Protein AF-A0A820E119-F1 (afdb_monomer)

InterPro domains:
  IPR002241 Glycoside hydrolase, family 27 [PF16499] (29-85)
  IPR002241 Glycoside hydrolase, family 27 [PTHR11452] (18-85)
  IPR013785 Aldolase-type TIM barrel [G3DSA:3.20.20.70] (19-88)
  IPR017853 Glycoside hydrolase superfamily [SSF51445] (17-84)

Organism: NCBI:txid433720

Sequence (88 aa):
MEIVEMIYRLVRSQFKNKSWNSWYGFRCSVNETVVRQTADALIATGLAAAGYQYVNLDGCWQGSRDAEGIIHSDPETFPTGIPAFDNK

Secondary structure (DSSP, 8-state):
--HHHHHHHHHHHHT--EEEEGGGTTGGG--HHHHHHHHHHHHHTTTTTTTEEEEE--SS-EEEE-TT--EEE-TTT-TT--TTT---

Structure (mmCIF, N/CA/C/O backbone):
data_AF-A0A820E119-F1
#
_entry.id   AF-A0A820E119-F1
#
loop_
_atom_site.group_PDB
_atom_site.id
_atom_site.type_symbol
_atom_site.label_atom_id
_atom_site.label_alt_id
_atom_site.label_comp_id
_atom_site.label_asym_id
_atom_site.label_entity_id
_atom_site.label_seq_id
_atom_site.pdbx_PDB_ins_code
_atom_site.Cartn_x
_atom_site.Cartn_y
_atom_site.Cartn_z
_atom_site.occupancy
_atom_site.B_iso_or_equiv
_atom_site.auth_seq_id
_atom_site.auth_comp_id
_atom_site.auth_asym_id
_atom_site.auth_atom_id
_atom_site.pdbx_PDB_model_num
ATOM 1 N N . MET A 1 1 ? -15.321 33.606 23.694 1.00 50.19 1 MET A N 1
ATOM 2 C CA . MET A 1 1 ? -14.644 32.543 22.921 1.00 50.19 1 MET A CA 1
ATOM 3 C C . MET A 1 1 ? -13.578 33.239 22.098 1.00 50.19 1 MET A C 1
ATOM 5 O O . MET A 1 1 ? -13.924 33.932 21.153 1.00 50.19 1 MET A O 1
ATOM 9 N N . GLU A 1 2 ? -12.332 33.216 22.564 1.00 62.72 2 GLU A N 1
ATOM 10 C CA . GLU A 1 2 ? -11.279 34.072 22.009 1.00 62.72 2 GLU A CA 1
ATOM 11 C C . GLU A 1 2 ? -10.580 33.429 20.812 1.00 62.72 2 GLU A C 1
ATOM 13 O O . GLU A 1 2 ? -10.484 32.206 20.707 1.00 62.72 2 GLU A O 1
ATOM 18 N N . ILE A 1 3 ? -10.069 34.277 19.919 1.00 63.78 3 ILE A N 1
ATOM 1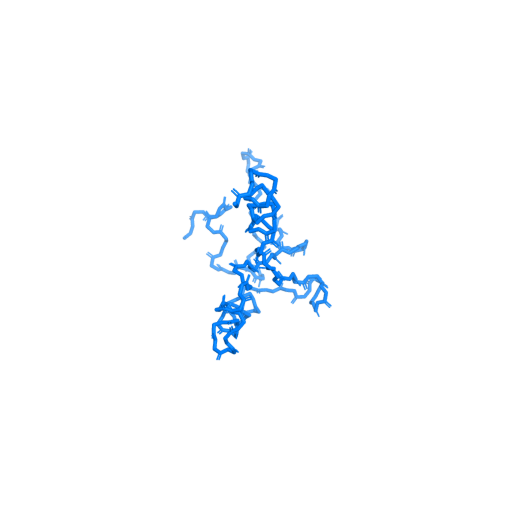9 C CA . ILE A 1 3 ? -9.352 33.911 18.688 1.00 63.78 3 ILE A CA 1
ATOM 20 C C . ILE A 1 3 ? -8.238 32.883 18.954 1.00 63.78 3 ILE A C 1
ATOM 22 O O . ILE A 1 3 ? -8.033 31.980 18.146 1.00 63.78 3 ILE A O 1
ATOM 26 N N . VAL A 1 4 ? -7.576 32.956 20.112 1.00 66.88 4 VAL A N 1
ATOM 27 C CA . VAL A 1 4 ? -6.520 32.017 20.523 1.00 66.88 4 VAL A CA 1
ATOM 28 C C . VAL A 1 4 ? -7.043 30.582 20.656 1.00 66.88 4 VAL A C 1
ATOM 30 O O . VAL A 1 4 ? -6.395 29.649 20.190 1.00 66.88 4 VAL A O 1
ATOM 33 N N . GLU A 1 5 ? -8.245 30.394 21.201 1.00 68.44 5 GLU A N 1
ATOM 34 C CA . GLU A 1 5 ? -8.869 29.075 21.363 1.00 68.44 5 GLU A CA 1
ATOM 35 C C . GLU A 1 5 ? -9.311 28.494 20.007 1.00 68.44 5 GLU A C 1
ATOM 37 O O . GLU A 1 5 ? -9.226 27.288 19.771 1.00 68.44 5 GLU A O 1
ATOM 42 N N . MET A 1 6 ? -9.726 29.359 19.074 1.00 54.00 6 MET A N 1
ATOM 43 C CA . MET A 1 6 ? -10.057 28.970 17.700 1.00 54.00 6 MET A CA 1
ATOM 44 C C . MET A 1 6 ? -8.807 28.537 16.922 1.00 54.00 6 MET A C 1
ATOM 46 O O . MET A 1 6 ? -8.837 27.512 16.243 1.00 54.00 6 MET A O 1
ATOM 50 N N . ILE A 1 7 ? -7.692 29.258 17.080 1.00 57.00 7 ILE A N 1
ATOM 51 C CA . ILE A 1 7 ? -6.391 28.900 16.495 1.00 57.00 7 ILE A CA 1
ATOM 52 C C . ILE A 1 7 ? -5.875 27.585 17.093 1.00 57.00 7 ILE A C 1
ATOM 54 O O . ILE A 1 7 ? -5.472 26.697 16.346 1.00 57.00 7 ILE A O 1
ATOM 58 N N . TYR A 1 8 ? -5.963 27.395 18.414 1.00 53.88 8 TYR A N 1
ATOM 59 C CA . TYR A 1 8 ? -5.578 26.133 19.059 1.00 53.88 8 TYR A CA 1
ATOM 60 C C . TYR A 1 8 ? -6.411 24.941 18.569 1.00 53.88 8 TYR A C 1
ATOM 62 O O . TYR A 1 8 ? -5.874 23.853 18.342 1.00 53.88 8 TYR A O 1
ATOM 70 N N . ARG A 1 9 ? -7.717 25.137 18.352 1.00 56.59 9 ARG A N 1
ATOM 71 C CA . ARG A 1 9 ? -8.600 24.115 17.770 1.00 56.59 9 ARG A CA 1
ATOM 72 C C . ARG A 1 9 ? -8.279 23.833 16.302 1.00 56.59 9 ARG A C 1
ATOM 74 O O . ARG A 1 9 ? -8.278 22.666 15.918 1.00 56.59 9 ARG A O 1
ATOM 81 N N . LEU A 1 10 ? -7.948 24.852 15.509 1.00 51.84 10 LEU A N 1
ATOM 82 C CA . LEU A 1 10 ? -7.536 24.707 14.108 1.00 51.84 10 LEU A CA 1
ATOM 83 C C . LEU A 1 10 ? -6.194 23.969 13.975 1.00 51.84 10 LEU A C 1
ATOM 85 O O . LEU A 1 10 ? -6.092 23.040 13.177 1.00 51.84 10 LEU A O 1
ATOM 89 N N . VAL A 1 11 ? -5.200 24.287 14.811 1.00 57.88 11 VAL A N 1
ATOM 90 C CA . VAL A 1 11 ? -3.888 23.612 14.806 1.00 57.88 11 VAL A CA 1
ATOM 91 C C . VAL A 1 11 ? -4.004 22.156 15.278 1.00 57.88 11 VAL A C 1
ATOM 93 O O . VAL A 1 11 ? -3.442 21.265 14.647 1.00 57.88 11 VAL A O 1
ATOM 96 N N . ARG A 1 12 ? -4.808 21.856 16.313 1.00 55.56 12 ARG A N 1
ATOM 97 C CA . ARG A 1 12 ? -5.109 20.457 16.696 1.00 55.56 12 ARG A CA 1
ATOM 98 C C . ARG A 1 12 ? -5.943 19.703 15.656 1.00 55.56 12 ARG A C 1
ATOM 100 O O . ARG A 1 12 ? -5.931 18.474 15.646 1.00 55.56 12 ARG A O 1
ATOM 107 N N . SER A 1 13 ? -6.676 20.413 14.802 1.00 53.41 13 SER A N 1
ATOM 108 C CA . SER A 1 13 ? -7.484 19.815 13.738 1.00 53.41 13 SER A CA 1
ATOM 109 C C . SER A 1 13 ? -6.668 19.458 12.493 1.00 53.41 13 SER A C 1
ATOM 111 O O . SER A 1 13 ? -7.089 18.571 11.758 1.00 53.41 13 SER A O 1
ATOM 113 N N . GLN A 1 14 ? -5.519 20.099 12.250 1.00 50.38 14 GLN A N 1
ATOM 114 C CA . GLN A 1 14 ? -4.716 19.860 11.040 1.00 50.3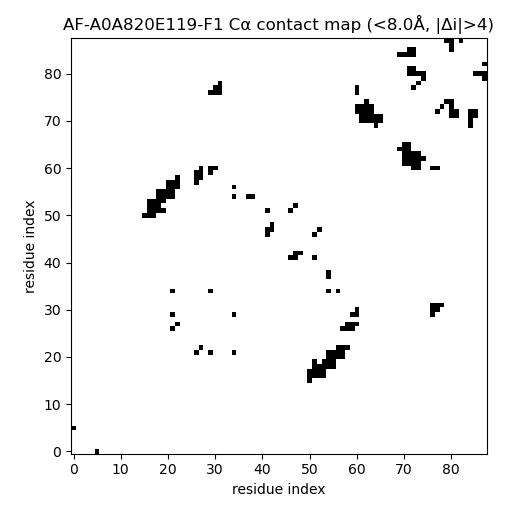8 14 GLN A CA 1
ATOM 115 C C . GLN A 1 14 ? -3.735 18.675 11.133 1.00 50.38 14 GLN A C 1
ATOM 117 O O . GLN A 1 14 ? -3.232 18.233 10.107 1.00 50.38 14 GLN A O 1
ATOM 122 N N . PHE A 1 15 ? -3.523 18.086 12.317 1.00 54.12 15 PHE A N 1
ATOM 123 C CA . PHE A 1 15 ? -2.654 16.907 12.509 1.00 54.12 15 PHE A CA 1
ATOM 124 C C . PHE A 1 15 ? -3.423 15.617 12.850 1.00 54.12 15 PHE A C 1
ATOM 126 O O . PHE A 1 15 ? -2.916 14.747 13.555 1.00 54.12 15 PHE A O 1
ATOM 133 N N . LYS A 1 16 ? -4.671 15.477 12.387 1.00 61.59 16 LYS A N 1
ATOM 134 C CA . LYS A 1 16 ? -5.489 14.270 12.633 1.00 61.59 16 LYS A CA 1
ATOM 135 C C . LYS A 1 16 ? -5.317 13.153 11.604 1.00 61.59 16 LYS A C 1
ATOM 137 O O . LYS A 1 16 ? -5.936 12.102 11.756 1.00 61.59 16 LYS A O 1
ATOM 142 N N . ASN A 1 17 ? -4.484 13.359 10.595 1.00 72.12 17 ASN A N 1
ATOM 143 C CA . ASN A 1 17 ? -4.294 12.394 9.526 1.00 72.12 17 ASN A CA 1
ATOM 144 C C . ASN A 1 17 ? -3.290 11.336 9.982 1.00 72.12 17 ASN A C 1
ATOM 146 O O . ASN A 1 17 ? -2.079 11.535 9.904 1.00 72.12 17 ASN A O 1
ATOM 150 N N . LYS A 1 18 ? -3.802 10.229 10.522 1.00 87.38 18 LYS A N 1
ATOM 151 C CA . LYS A 1 18 ? -2.986 9.076 10.901 1.00 87.38 18 LYS A CA 1
ATOM 152 C C . LYS A 1 18 ? -2.712 8.235 9.659 1.00 87.38 18 LYS A C 1
ATOM 154 O O . LYS A 1 18 ? -3.529 8.178 8.736 1.00 87.38 18 LYS A O 1
ATOM 159 N N . SER A 1 19 ? -1.579 7.552 9.660 1.00 90.06 19 SER A N 1
ATOM 160 C CA . SER A 1 19 ? -1.202 6.630 8.598 1.00 90.06 19 SER A CA 1
ATOM 161 C C . SER A 1 19 ? -0.754 5.295 9.170 1.00 90.06 19 SER A C 1
ATOM 163 O O . SER A 1 19 ? -0.287 5.194 10.307 1.00 90.06 19 SER A O 1
ATOM 165 N N . TRP A 1 20 ? -0.922 4.261 8.360 1.00 94.62 20 TRP A N 1
ATOM 166 C CA . TRP A 1 20 ? -0.156 3.031 8.473 1.00 94.62 20 TRP A CA 1
ATOM 167 C C . TRP A 1 20 ? 1.079 3.149 7.573 1.00 94.62 20 TRP A C 1
ATOM 169 O O . TRP A 1 20 ? 0.997 3.786 6.527 1.00 94.62 20 TRP A O 1
ATOM 179 N N . ASN A 1 21 ? 2.211 2.556 7.956 1.00 96.50 21 ASN A N 1
ATOM 180 C CA . ASN A 1 21 ? 3.425 2.518 7.134 1.00 96.50 21 ASN A CA 1
ATOM 181 C C . ASN A 1 21 ? 3.938 1.073 7.013 1.00 96.50 21 ASN A C 1
ATOM 183 O O . ASN A 1 21 ? 4.048 0.371 8.024 1.00 96.50 21 ASN A O 1
ATOM 187 N N . SER A 1 22 ? 4.259 0.644 5.787 1.00 95.25 22 SER A N 1
ATOM 188 C CA . SER A 1 2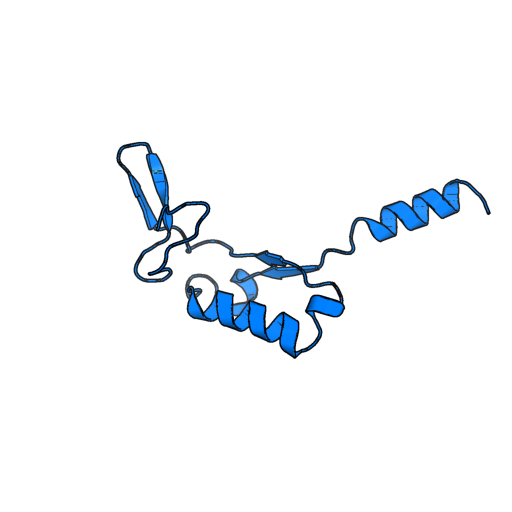2 ? 4.660 -0.736 5.484 1.00 95.25 22 SER A CA 1
ATOM 189 C C . SER A 1 22 ? 5.969 -1.171 6.137 1.00 95.25 22 SER A C 1
ATOM 191 O O . SER A 1 22 ? 6.118 -2.347 6.480 1.00 95.25 22 SER A O 1
ATOM 193 N N . TRP A 1 23 ? 6.904 -0.249 6.365 1.00 96.44 23 TRP A N 1
ATOM 194 C CA . TRP A 1 23 ? 8.238 -0.545 6.878 1.00 96.44 23 TRP A CA 1
ATOM 195 C C . TRP A 1 23 ? 8.211 -1.242 8.237 1.00 96.44 23 TRP A C 1
ATOM 197 O O . TRP A 1 23 ? 8.962 -2.190 8.466 1.00 96.44 23 TRP A O 1
ATOM 207 N N . TYR A 1 24 ? 7.320 -0.806 9.131 1.00 95.75 24 TYR A N 1
ATOM 208 C CA . TYR A 1 24 ? 7.285 -1.296 10.511 1.00 95.75 24 TYR A CA 1
ATOM 209 C C . TYR A 1 24 ? 6.794 -2.741 10.644 1.00 95.75 24 TYR A C 1
ATOM 211 O O . TYR A 1 24 ? 7.120 -3.391 11.635 1.00 95.75 24 TYR A O 1
ATOM 219 N N . GLY A 1 25 ? 6.039 -3.247 9.664 1.00 94.06 25 GLY A N 1
ATOM 220 C CA . GLY A 1 25 ? 5.561 -4.633 9.647 1.00 94.06 25 GLY A CA 1
ATOM 221 C C . GLY A 1 25 ? 6.286 -5.523 8.640 1.00 94.06 25 GLY A C 1
ATOM 222 O O . GLY A 1 25 ? 6.551 -6.686 8.931 1.00 94.06 25 GLY A O 1
ATOM 223 N N . PHE A 1 26 ? 6.616 -4.980 7.467 1.00 94.75 26 PHE A N 1
ATOM 224 C CA . PHE A 1 26 ? 6.959 -5.780 6.290 1.00 94.75 26 PHE A CA 1
ATOM 225 C C . PHE A 1 26 ? 8.350 -5.492 5.724 1.00 94.75 26 PHE A C 1
ATOM 227 O O . PHE A 1 26 ? 8.921 -6.372 5.082 1.00 94.75 26 PHE A O 1
ATOM 234 N N . ARG A 1 27 ? 8.933 -4.309 5.973 1.00 94.94 27 ARG A N 1
ATOM 235 C CA . ARG A 1 27 ? 10.201 -3.883 5.343 1.00 94.94 27 ARG A CA 1
ATOM 236 C C . ARG A 1 27 ? 10.130 -4.112 3.819 1.00 94.94 27 ARG A C 1
ATOM 238 O O . ARG A 1 27 ? 9.126 -3.758 3.212 1.00 94.94 27 ARG A O 1
ATOM 245 N N . CYS A 1 28 ? 11.136 -4.753 3.218 1.00 96.31 28 CYS A N 1
ATOM 246 C CA . CYS A 1 28 ? 11.142 -5.079 1.789 1.00 96.31 28 CYS A CA 1
ATOM 247 C C . CYS A 1 28 ? 10.262 -6.277 1.382 1.00 96.31 28 CYS A C 1
ATOM 249 O O . CYS A 1 28 ? 10.252 -6.635 0.213 1.00 96.31 28 CYS A O 1
ATOM 251 N N . SER A 1 29 ? 9.531 -6.908 2.303 1.00 96.44 29 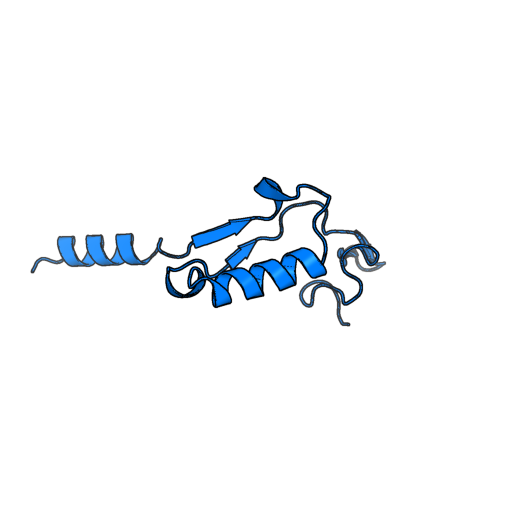SER A N 1
ATOM 252 C CA . SER A 1 29 ? 8.602 -8.001 1.977 1.00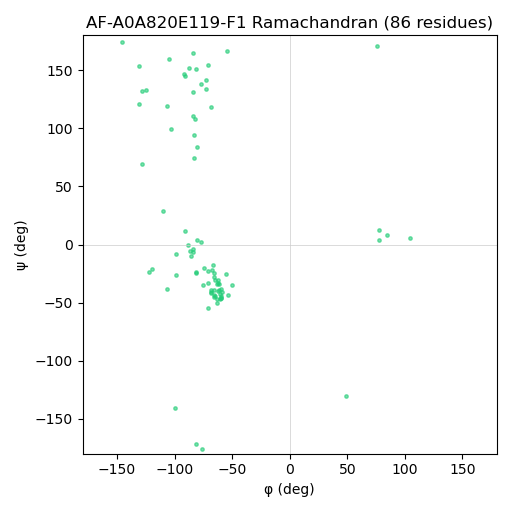 96.44 29 SER A CA 1
ATOM 253 C C . SER A 1 29 ? 7.179 -7.505 1.681 1.00 96.44 29 SER A C 1
ATOM 255 O O . SER A 1 29 ? 6.239 -8.300 1.665 1.00 96.44 29 SER A O 1
ATOM 257 N N . VAL A 1 30 ? 6.990 -6.191 1.512 1.00 95.81 30 VAL A N 1
ATOM 258 C CA . VAL A 1 30 ? 5.700 -5.598 1.140 1.00 95.81 30 VAL A CA 1
ATOM 259 C C . VAL A 1 30 ? 5.383 -5.883 -0.330 1.00 95.81 30 VAL A C 1
ATOM 261 O O . VAL A 1 30 ? 6.264 -5.856 -1.181 1.00 95.81 30 VAL A O 1
ATOM 264 N N . ASN A 1 31 ? 4.114 -6.151 -0.631 1.00 96.06 31 ASN A N 1
ATOM 265 C CA . ASN A 1 31 ? 3.618 -6.358 -1.989 1.00 96.06 31 ASN A CA 1
ATOM 266 C C . ASN A 1 31 ? 2.185 -5.822 -2.129 1.00 96.06 31 ASN A C 1
ATOM 268 O O . ASN A 1 31 ? 1.560 -5.413 -1.143 1.00 96.06 31 ASN A O 1
ATOM 272 N N . GLU A 1 32 ? 1.655 -5.843 -3.349 1.00 95.0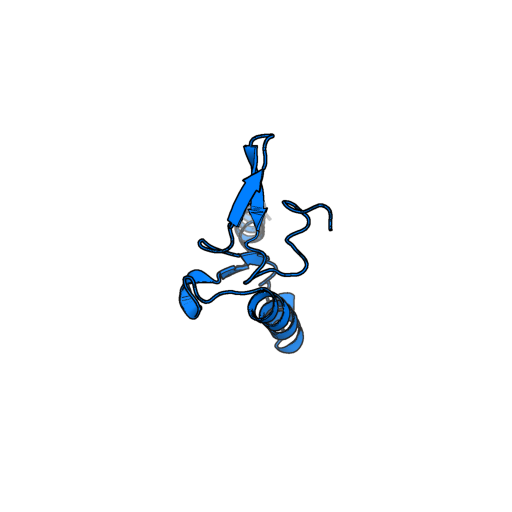6 32 GLU A N 1
ATOM 273 C CA . GLU A 1 32 ? 0.323 -5.335 -3.682 1.00 95.06 32 GLU A CA 1
ATOM 274 C C . GLU A 1 32 ? -0.786 -5.942 -2.810 1.00 95.06 32 GLU A C 1
ATOM 276 O O . GLU A 1 32 ? -1.643 -5.220 -2.295 1.00 95.06 32 GLU A O 1
ATOM 281 N N . THR A 1 33 ? -0.742 -7.258 -2.582 1.00 96.12 33 THR A N 1
ATOM 282 C CA . THR A 1 33 ? -1.726 -7.968 -1.755 1.00 96.12 33 THR A CA 1
ATOM 283 C C . THR A 1 33 ? -1.729 -7.441 -0.325 1.00 96.12 33 THR A C 1
ATOM 285 O O . THR A 1 33 ? -2.795 -7.138 0.210 1.00 96.12 33 THR A O 1
ATOM 288 N N . VAL A 1 34 ? -0.551 -7.275 0.284 1.00 95.81 34 VAL A N 1
ATOM 289 C CA . VAL A 1 34 ? -0.419 -6.725 1.641 1.00 95.81 34 VAL A CA 1
ATOM 290 C C . VAL A 1 34 ? -0.994 -5.312 1.715 1.00 95.81 34 VAL A C 1
ATOM 292 O O . VAL A 1 34 ? -1.732 -5.001 2.651 1.00 95.81 34 VAL A O 1
ATOM 295 N N . VAL A 1 35 ? -0.691 -4.458 0.732 1.00 95.50 35 VAL A N 1
ATOM 296 C CA . VAL A 1 35 ? -1.177 -3.069 0.691 1.00 95.50 35 VAL A CA 1
ATOM 297 C C . VAL A 1 35 ? -2.705 -3.025 0.593 1.00 95.50 35 VAL A C 1
ATOM 299 O O . VAL A 1 35 ? -3.343 -2.319 1.378 1.00 95.50 35 VAL A O 1
ATOM 302 N N . ARG A 1 36 ? -3.305 -3.820 -0.304 1.00 95.38 36 ARG A N 1
ATOM 303 C CA . ARG A 1 36 ? -4.768 -3.905 -0.469 1.00 95.38 36 ARG A CA 1
ATOM 304 C C . ARG A 1 36 ? -5.452 -4.440 0.786 1.00 95.38 36 ARG A C 1
ATOM 306 O O . ARG A 1 36 ? -6.344 -3.788 1.318 1.00 95.38 36 ARG A O 1
ATOM 313 N N . GLN A 1 37 ? -4.974 -5.565 1.318 1.00 96.44 37 GLN A N 1
ATOM 314 C CA . GLN A 1 37 ? -5.527 -6.161 2.537 1.00 96.44 37 GLN A CA 1
ATOM 315 C C . GLN A 1 37 ? -5.394 -5.235 3.749 1.00 96.44 37 GLN A C 1
ATOM 317 O O . GLN A 1 37 ? -6.277 -5.206 4.602 1.00 96.44 37 GLN A O 1
ATOM 322 N N . THR A 1 38 ? -4.318 -4.450 3.828 1.00 96.19 38 THR A N 1
ATOM 323 C CA . THR A 1 38 ? -4.160 -3.439 4.878 1.00 96.19 38 THR A CA 1
ATOM 324 C C . THR A 1 38 ? -5.204 -2.336 4.744 1.00 96.19 38 THR A C 1
ATOM 326 O O . THR A 1 38 ? -5.817 -1.966 5.744 1.00 96.19 38 THR A O 1
ATOM 329 N N . ALA A 1 39 ? -5.443 -1.828 3.531 1.00 94.81 39 ALA A N 1
ATOM 330 C CA . ALA A 1 39 ? -6.485 -0.833 3.291 1.00 94.81 39 ALA A CA 1
ATOM 331 C C . ALA A 1 39 ? -7.874 -1.368 3.686 1.00 94.81 39 ALA A C 1
ATOM 333 O O . ALA A 1 39 ? -8.600 -0.707 4.433 1.00 94.81 39 ALA A O 1
ATOM 334 N N . ASP A 1 40 ? -8.197 -2.598 3.278 1.00 96.38 40 ASP A N 1
ATOM 335 C CA . ASP A 1 40 ? -9.449 -3.268 3.638 1.00 96.38 40 ASP A CA 1
ATOM 336 C C . ASP A 1 40 ? -9.575 -3.452 5.157 1.00 96.38 40 ASP A C 1
ATOM 338 O O . ASP A 1 40 ? -10.623 -3.172 5.742 1.00 96.38 40 ASP A O 1
ATOM 342 N N . ALA A 1 41 ? -8.494 -3.856 5.831 1.00 96.56 41 ALA A N 1
ATOM 343 C CA . ALA A 1 41 ? -8.471 -4.031 7.279 1.00 96.56 41 ALA A CA 1
ATOM 344 C C . ALA A 1 41 ? -8.657 -2.706 8.031 1.00 96.56 41 ALA A C 1
ATOM 346 O O . ALA A 1 41 ? -9.373 -2.674 9.035 1.00 96.56 41 ALA A O 1
ATOM 347 N N . LEU A 1 42 ? -8.071 -1.599 7.557 1.00 93.75 42 LEU A N 1
ATOM 348 C CA . LEU A 1 42 ? -8.285 -0.278 8.157 1.00 93.75 42 LEU A CA 1
ATOM 349 C C . LEU A 1 42 ? -9.768 0.118 8.121 1.00 93.75 42 LEU A C 1
ATOM 351 O O . LEU A 1 42 ? -10.271 0.687 9.092 1.00 93.75 42 LEU A O 1
ATOM 355 N N . ILE A 1 43 ? -10.480 -0.217 7.043 1.00 95.88 43 ILE A N 1
ATOM 356 C CA . ILE A 1 43 ? -11.926 0.011 6.923 1.00 95.88 43 ILE A CA 1
ATOM 357 C C . ILE A 1 43 ? -12.692 -0.939 7.849 1.00 95.88 43 ILE A C 1
ATOM 359 O O . ILE A 1 43 ? -13.462 -0.482 8.695 1.00 95.88 43 ILE A O 1
ATOM 363 N N . ALA A 1 44 ? -12.450 -2.247 7.734 1.00 97.12 44 ALA A N 1
ATOM 364 C CA . ALA A 1 44 ? -13.200 -3.284 8.444 1.00 97.12 44 ALA A CA 1
ATOM 365 C C . ALA A 1 44 ? -13.080 -3.185 9.974 1.00 97.12 44 ALA A C 1
ATOM 367 O O . ALA A 1 44 ? -14.026 -3.488 10.695 1.00 97.12 44 ALA A O 1
ATOM 368 N N . THR A 1 45 ? -11.930 -2.732 10.477 1.00 95.88 45 THR A N 1
ATOM 369 C CA . THR A 1 45 ? -11.680 -2.554 11.919 1.00 95.88 45 THR A CA 1
ATOM 370 C C . THR A 1 45 ? -12.142 -1.197 12.461 1.00 95.88 45 THR A C 1
ATOM 372 O O . THR A 1 45 ? -12.055 -0.955 13.664 1.00 95.88 45 THR A O 1
ATOM 375 N N . GLY A 1 46 ? -12.611 -0.287 11.601 1.00 93.69 46 GLY A N 1
ATOM 376 C CA . GLY A 1 46 ? -13.001 1.073 11.983 1.00 93.69 46 GLY A CA 1
ATOM 377 C C . GLY A 1 46 ? -11.827 2.038 12.200 1.00 93.69 46 GLY A C 1
ATOM 378 O O . GLY A 1 46 ? -12.049 3.199 12.550 1.00 93.69 46 GLY A O 1
ATOM 379 N N . LEU A 1 47 ? -10.582 1.617 11.955 1.00 92.06 47 LEU A N 1
ATOM 380 C CA . LEU A 1 47 ? -9.403 2.485 12.063 1.00 92.06 47 LEU A CA 1
ATOM 381 C C . LEU A 1 47 ? -9.437 3.640 11.054 1.00 92.06 47 LEU A C 1
ATOM 383 O O . LEU A 1 47 ? -9.033 4.755 11.392 1.00 92.06 47 LEU A O 1
ATOM 387 N N . ALA A 1 48 ? -9.989 3.413 9.861 1.00 91.38 48 ALA A N 1
ATOM 388 C CA . ALA A 1 48 ? -10.221 4.462 8.872 1.00 91.38 48 ALA A CA 1
ATOM 389 C C . ALA A 1 48 ? -11.154 5.555 9.422 1.00 91.38 48 ALA A C 1
ATOM 391 O O . ALA A 1 48 ? -10.828 6.742 9.360 1.00 91.38 48 ALA A O 1
ATOM 392 N N . ALA A 1 49 ? -12.263 5.164 10.064 1.00 91.56 49 ALA A N 1
ATOM 393 C CA . ALA A 1 49 ? -13.178 6.092 10.734 1.00 91.56 49 ALA A CA 1
ATOM 394 C C . ALA A 1 49 ? -12.529 6.789 11.948 1.00 91.56 49 ALA A C 1
ATOM 396 O O . ALA A 1 49 ? -12.867 7.927 12.270 1.00 91.56 49 ALA A O 1
ATOM 397 N N . ALA A 1 50 ? -11.548 6.143 12.587 1.00 91.75 50 ALA A N 1
ATOM 398 C CA . ALA A 1 50 ? -10.742 6.713 13.666 1.00 91.75 50 ALA A CA 1
ATOM 399 C C . ALA A 1 50 ? -9.585 7.624 13.186 1.00 91.75 50 ALA A C 1
ATOM 401 O O . ALA A 1 50 ? -8.806 8.113 14.016 1.00 91.75 50 ALA A O 1
ATOM 402 N N . GLY A 1 51 ? -9.467 7.867 11.873 1.00 90.81 51 GLY A N 1
ATOM 403 C CA . GLY A 1 51 ? -8.538 8.829 11.272 1.00 90.81 51 GLY A CA 1
ATOM 404 C C . GLY A 1 51 ? -7.300 8.235 10.592 1.00 90.81 51 GLY A C 1
ATOM 405 O O . GLY A 1 51 ? -6.440 9.005 10.168 1.00 90.81 51 GLY A O 1
ATOM 406 N N . TYR A 1 52 ? -7.182 6.907 10.472 1.00 90.94 52 TYR A N 1
ATOM 407 C CA . TYR A 1 52 ? -6.130 6.262 9.670 1.00 90.94 52 TYR A CA 1
ATOM 408 C C . TYR A 1 52 ? -6.509 6.274 8.188 1.00 90.94 52 TYR A C 1
ATOM 410 O O . TYR A 1 52 ? -7.084 5.320 7.675 1.00 90.94 52 TYR A O 1
ATOM 418 N N . GLN A 1 53 ? -6.223 7.386 7.515 1.00 91.06 53 GLN A N 1
ATOM 419 C CA . GLN A 1 53 ? -6.682 7.641 6.145 1.00 91.06 53 GLN A CA 1
ATOM 420 C C . GLN A 1 53 ? -5.635 7.338 5.070 1.00 91.06 53 GLN A C 1
ATOM 422 O O . GLN A 1 53 ? -5.955 7.365 3.886 1.00 91.06 53 GLN A O 1
ATOM 427 N N . TYR A 1 54 ? -4.396 7.049 5.469 1.00 91.81 54 TYR A N 1
ATOM 428 C CA . TYR A 1 54 ? -3.281 6.855 4.547 1.00 91.81 54 TYR A CA 1
ATOM 429 C C . TYR A 1 54 ? -2.610 5.499 4.764 1.00 91.81 54 TYR A C 1
ATOM 431 O O . TYR A 1 54 ? -2.285 5.123 5.894 1.00 91.81 54 TYR A O 1
ATOM 439 N N . VAL A 1 55 ? -2.369 4.795 3.659 1.00 94.00 55 VAL A N 1
ATOM 440 C CA . VAL A 1 55 ? -1.523 3.602 3.588 1.00 94.00 55 VAL A CA 1
ATOM 441 C C . VAL A 1 55 ? -0.202 4.035 2.959 1.00 94.00 55 VAL A C 1
ATOM 443 O O . VAL A 1 55 ? -0.108 4.214 1.748 1.00 94.00 55 VAL A O 1
ATOM 446 N N . ASN 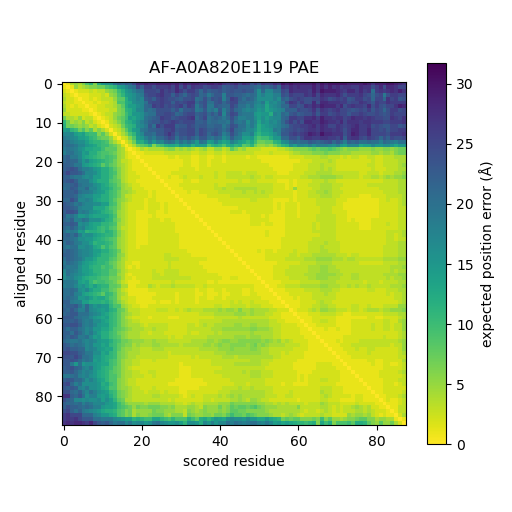A 1 56 ? 0.807 4.267 3.795 1.00 94.88 56 ASN A N 1
ATOM 447 C CA . ASN A 1 56 ? 2.121 4.715 3.354 1.00 94.88 56 ASN A CA 1
ATOM 448 C C . ASN A 1 56 ? 2.951 3.500 2.931 1.00 94.88 56 ASN A C 1
ATOM 450 O O . ASN A 1 56 ? 3.363 2.689 3.765 1.00 94.88 56 ASN A O 1
ATOM 454 N N . LEU A 1 57 ? 3.197 3.396 1.629 1.00 94.00 57 LEU A N 1
ATOM 455 C CA . LEU A 1 57 ? 4.126 2.432 1.061 1.00 94.00 57 LEU A CA 1
ATOM 456 C C . LEU A 1 57 ? 5.551 2.990 1.165 1.00 94.00 57 LEU A C 1
ATOM 458 O O . LEU A 1 57 ? 5.894 3.965 0.499 1.00 94.00 57 LEU A O 1
ATOM 462 N N . ASP A 1 58 ? 6.345 2.406 2.057 1.00 94.88 58 ASP A N 1
ATOM 463 C CA . ASP A 1 58 ? 7.757 2.742 2.251 1.00 94.88 58 ASP A CA 1
ATOM 464 C C . ASP A 1 58 ? 8.646 2.035 1.211 1.00 94.88 58 ASP A C 1
ATOM 466 O O . ASP A 1 58 ? 8.136 1.451 0.258 1.00 94.88 58 ASP A O 1
ATOM 470 N N . GLY A 1 59 ? 9.970 2.098 1.365 1.00 93.00 59 GLY A N 1
ATOM 471 C CA . GLY A 1 59 ? 10.933 1.601 0.384 1.00 93.00 59 GLY A CA 1
ATOM 472 C C . GLY A 1 59 ? 10.751 0.137 -0.046 1.00 93.00 59 GLY A C 1
ATOM 473 O O . GLY A 1 59 ? 10.081 -0.663 0.605 1.00 93.00 59 GLY A O 1
ATOM 474 N N . CYS A 1 60 ? 11.441 -0.208 -1.136 1.00 94.94 60 CYS A N 1
ATOM 475 C CA . CYS A 1 60 ? 11.457 -1.529 -1.782 1.00 94.94 60 CYS A CA 1
ATOM 476 C C . CYS A 1 60 ? 10.215 -1.849 -2.637 1.00 94.94 60 CYS A C 1
ATOM 478 O O . CYS A 1 60 ? 10.057 -2.987 -3.057 1.00 94.94 60 CYS A O 1
ATOM 480 N N . TRP A 1 61 ? 9.367 -0.858 -2.941 1.00 95.31 61 TRP A N 1
ATOM 481 C CA . TRP A 1 61 ? 8.305 -0.995 -3.952 1.00 95.31 61 TRP A CA 1
ATOM 482 C C . TRP A 1 61 ? 8.813 -0.802 -5.385 1.00 95.31 61 TRP A C 1
ATOM 484 O O . TRP A 1 61 ? 8.179 -1.232 -6.349 1.00 95.31 61 TRP A O 1
ATOM 494 N N . GLN A 1 62 ? 9.920 -0.073 -5.521 1.00 95.88 62 GLN A N 1
ATOM 495 C CA . GLN A 1 62 ? 10.425 0.384 -6.802 1.00 95.88 62 GLN A CA 1
ATOM 496 C C . GLN A 1 62 ? 11.131 -0.724 -7.587 1.00 95.88 62 GLN A C 1
ATOM 498 O O . GLN A 1 62 ? 11.948 -1.463 -7.039 1.00 95.88 62 GLN A O 1
ATOM 503 N N . GLY A 1 63 ? 10.858 -0.763 -8.888 1.00 94.38 63 GLY A N 1
ATOM 504 C CA . GLY A 1 63 ? 11.554 -1.563 -9.883 1.00 94.38 63 GLY A CA 1
ATOM 505 C C . GLY A 1 63 ? 12.582 -0.739 -10.664 1.00 94.38 63 GLY A C 1
ATOM 506 O O . GLY A 1 63 ? 13.297 0.106 -10.117 1.00 94.38 63 GLY A O 1
ATOM 507 N N . SER A 1 64 ? 12.673 -1.008 -11.967 1.00 95.62 64 SER A N 1
ATOM 508 C CA . SER A 1 64 ? 13.608 -0.328 -12.873 1.00 95.62 64 SER A CA 1
ATOM 509 C C . SER A 1 64 ? 13.055 0.999 -13.401 1.00 95.62 64 SER A C 1
ATOM 511 O O . SER A 1 64 ? 11.856 1.269 -13.319 1.00 95.62 64 SER A O 1
ATOM 513 N N . ARG A 1 65 ? 13.945 1.826 -13.961 1.00 96.44 65 ARG A N 1
ATOM 514 C CA . ARG A 1 65 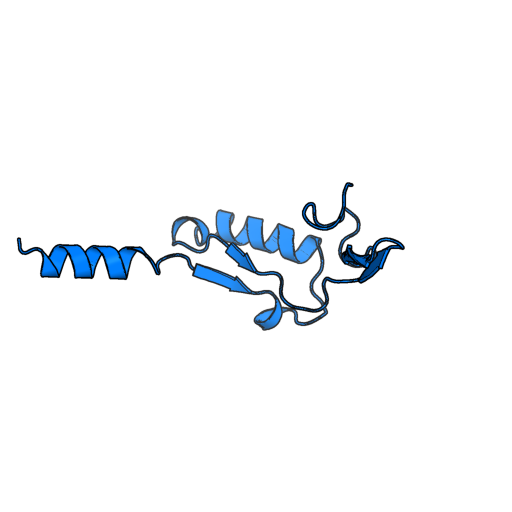? 13.554 3.000 -14.749 1.00 96.44 65 ARG A CA 1
ATOM 515 C C . ARG A 1 65 ? 13.424 2.645 -16.231 1.00 96.44 65 ARG A C 1
ATOM 517 O O . ARG A 1 65 ? 14.201 1.816 -16.705 1.00 96.44 65 ARG A O 1
ATOM 524 N N . ASP A 1 66 ? 12.479 3.260 -16.936 1.00 94.62 66 ASP A N 1
ATOM 525 C CA . ASP A 1 66 ? 12.371 3.164 -18.399 1.00 94.62 66 ASP A CA 1
ATOM 526 C C . ASP A 1 66 ? 13.427 4.023 -19.128 1.00 94.62 66 ASP A C 1
ATOM 528 O O . ASP A 1 66 ? 14.321 4.613 -18.508 1.00 94.62 66 ASP A O 1
ATOM 532 N N . ALA A 1 67 ? 13.357 4.058 -20.464 1.00 97.06 67 ALA A N 1
ATOM 533 C CA . ALA A 1 67 ? 14.294 4.804 -21.307 1.00 97.06 67 ALA A CA 1
ATOM 534 C C . ALA A 1 67 ? 14.184 6.327 -21.107 1.00 97.06 67 ALA A C 1
ATOM 536 O O . ALA A 1 67 ? 15.154 7.057 -21.316 1.00 97.06 67 ALA A O 1
ATOM 537 N N . GLU A 1 68 ? 13.022 6.795 -20.661 1.00 95.31 68 GLU A N 1
ATOM 538 C CA . GLU A 1 68 ? 12.700 8.178 -20.332 1.00 95.31 68 GLU A CA 1
ATOM 539 C C . GLU A 1 68 ? 13.125 8.549 -18.896 1.00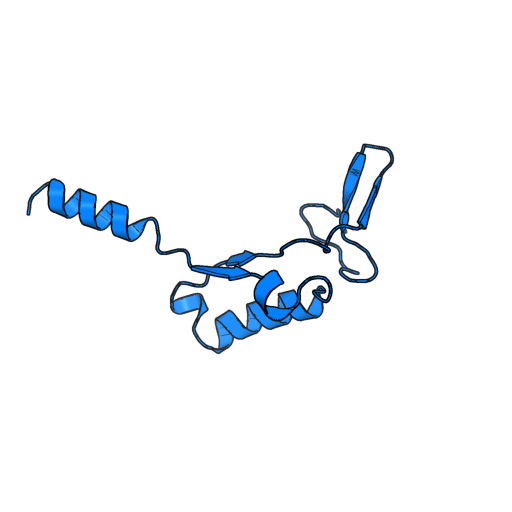 95.31 68 GLU A C 1
ATOM 541 O O . GLU A 1 68 ? 13.083 9.719 -18.506 1.00 95.31 68 GLU A O 1
ATOM 546 N N . GLY A 1 69 ? 13.590 7.571 -18.111 1.00 95.44 69 GLY A N 1
ATOM 547 C CA . GLY A 1 69 ? 14.056 7.740 -16.738 1.00 95.44 69 GLY A CA 1
ATOM 548 C C . GLY A 1 69 ? 12.940 7.716 -15.689 1.00 95.44 69 GLY A C 1
ATOM 549 O O . GLY A 1 69 ? 13.213 7.992 -14.510 1.00 95.44 69 GLY A O 1
ATOM 550 N N . ILE A 1 70 ? 11.708 7.378 -16.075 1.00 93.12 70 ILE A N 1
ATOM 551 C CA . ILE A 1 70 ? 10.561 7.223 -15.178 1.00 93.12 70 ILE A CA 1
ATOM 552 C C . ILE A 1 70 ? 10.737 5.946 -14.367 1.00 93.12 70 ILE A C 1
ATOM 554 O O . ILE A 1 70 ? 11.130 4.911 -14.888 1.00 93.12 70 ILE A O 1
ATOM 558 N N . ILE A 1 71 ? 10.505 6.033 -13.058 1.00 94.75 71 ILE A N 1
ATOM 559 C CA . ILE A 1 71 ? 10.597 4.883 -12.156 1.00 94.75 71 ILE A CA 1
ATOM 560 C C . ILE A 1 71 ? 9.286 4.099 -12.188 1.00 94.75 71 ILE A C 1
ATOM 562 O O . ILE A 1 71 ? 8.226 4.698 -12.029 1.00 94.75 71 ILE A O 1
ATOM 566 N N . HIS A 1 72 ? 9.376 2.781 -12.348 1.00 95.81 72 HIS A N 1
ATOM 567 C CA . HIS A 1 72 ? 8.233 1.869 -12.308 1.00 95.81 72 HIS A CA 1
ATOM 568 C C . HIS A 1 72 ? 8.197 1.086 -11.002 1.00 95.81 72 HIS A C 1
ATOM 570 O O . HIS A 1 72 ? 9.219 0.959 -10.320 1.00 95.81 72 HIS A O 1
ATOM 576 N N . SER A 1 73 ? 7.032 0.547 -10.645 1.00 96.12 73 SER A N 1
ATOM 577 C CA . SER A 1 73 ? 6.965 -0.436 -9.561 1.00 96.12 73 SER A CA 1
ATOM 578 C C . SER A 1 73 ? 7.588 -1.770 -9.988 1.00 96.12 73 SER A C 1
ATOM 580 O O . SER A 1 73 ? 7.684 -2.083 -11.178 1.00 96.12 73 SER A O 1
ATOM 582 N N . ASP A 1 74 ? 8.075 -2.543 -9.021 1.00 96.69 74 ASP A N 1
ATOM 583 C CA . ASP A 1 74 ? 8.589 -3.885 -9.287 1.00 96.69 74 ASP A CA 1
ATOM 584 C C . ASP A 1 74 ? 7.427 -4.815 -9.700 1.00 96.69 74 ASP A C 1
ATOM 586 O O . ASP A 1 74 ? 6.512 -5.030 -8.901 1.00 96.69 74 ASP A O 1
ATOM 590 N N . PRO A 1 75 ? 7.428 -5.382 -10.925 1.00 95.62 75 PRO A N 1
ATOM 591 C CA . PRO A 1 75 ? 6.324 -6.204 -11.416 1.00 95.62 75 PRO A CA 1
ATOM 592 C C . PRO A 1 75 ? 6.156 -7.532 -10.664 1.00 95.62 75 PRO A C 1
ATOM 594 O O . PRO A 1 75 ? 5.089 -8.136 -10.769 1.00 95.62 75 PRO A O 1
ATOM 597 N N . GLU A 1 76 ? 7.166 -8.003 -9.922 1.00 96.38 76 GLU A N 1
ATOM 598 C CA . GLU A 1 76 ? 7.038 -9.214 -9.101 1.00 96.38 76 GLU A CA 1
ATOM 599 C C . GLU A 1 76 ? 6.222 -8.955 -7.828 1.00 96.38 76 GLU A C 1
ATOM 601 O O . GLU A 1 76 ? 5.461 -9.817 -7.383 1.00 96.38 76 GLU A O 1
ATOM 606 N N . THR A 1 77 ? 6.343 -7.758 -7.249 1.00 96.19 77 THR A N 1
ATOM 607 C CA . THR A 1 77 ? 5.647 -7.377 -6.010 1.00 96.19 77 THR A CA 1
ATOM 608 C C . THR A 1 77 ? 4.382 -6.550 -6.263 1.00 96.19 77 THR A C 1
ATOM 610 O O . THR A 1 77 ? 3.443 -6.623 -5.466 1.00 96.19 77 THR A O 1
ATOM 613 N N . PHE A 1 78 ? 4.314 -5.826 -7.384 1.00 96.25 78 PHE A N 1
ATOM 614 C CA . PHE A 1 78 ? 3.186 -5.002 -7.833 1.00 96.25 78 PHE A CA 1
ATOM 615 C C . PHE A 1 78 ? 2.785 -5.344 -9.281 1.00 96.25 78 PHE A C 1
ATOM 617 O O . PHE A 1 78 ? 2.983 -4.541 -10.198 1.00 96.25 78 PHE A O 1
ATOM 624 N N . PRO A 1 79 ? 2.207 -6.535 -9.529 1.00 95.38 79 PRO A N 1
ATOM 625 C CA . PRO A 1 79 ? 1.892 -7.001 -10.880 1.00 95.38 79 PRO A CA 1
ATOM 626 C C . PRO A 1 79 ? 0.883 -6.116 -11.625 1.00 95.38 79 PRO A C 1
ATOM 628 O O . PRO A 1 79 ? 0.985 -5.997 -12.850 1.00 95.38 79 PRO A O 1
ATOM 631 N N . THR A 1 80 ? -0.056 -5.457 -10.929 1.00 94.12 80 THR A N 1
ATOM 632 C CA . THR A 1 80 ? -0.974 -4.500 -11.580 1.00 94.12 80 THR A CA 1
ATOM 633 C C . THR A 1 80 ? -0.384 -3.100 -11.728 1.00 94.12 80 THR A C 1
ATOM 635 O O . THR A 1 80 ? -1.026 -2.229 -12.303 1.00 94.12 80 THR A O 1
ATOM 638 N N . GLY A 1 81 ? 0.822 -2.867 -11.211 1.00 92.62 81 GLY A N 1
ATOM 639 C CA . GLY A 1 81 ? 1.444 -1.552 -11.152 1.00 92.62 81 GLY A CA 1
ATOM 640 C C . GLY A 1 81 ? 0.875 -0.636 -10.064 1.00 92.62 81 GLY A C 1
ATOM 641 O O . GLY A 1 81 ? -0.143 -0.920 -9.425 1.00 92.62 81 GLY A O 1
ATOM 642 N N . ILE A 1 82 ? 1.549 0.497 -9.870 1.00 91.88 82 ILE A N 1
ATOM 643 C CA . ILE A 1 82 ? 1.095 1.620 -9.048 1.00 91.88 82 ILE A CA 1
ATOM 644 C C . ILE A 1 82 ? 0.682 2.747 -10.006 1.00 91.88 82 ILE A C 1
ATOM 646 O O . ILE A 1 82 ? 1.553 3.264 -10.698 1.00 91.88 82 ILE A O 1
ATOM 650 N N . PRO A 1 83 ? -0.585 3.208 -10.022 1.00 87.44 83 PRO A N 1
ATOM 651 C CA . PRO A 1 83 ? -1.090 4.135 -11.048 1.00 87.44 83 PRO A CA 1
ATOM 652 C C . PRO A 1 83 ? -0.308 5.446 -11.226 1.00 87.44 83 PRO A C 1
ATOM 654 O O . PRO A 1 83 ? -0.351 6.061 -12.284 1.00 87.44 83 PRO A O 1
ATOM 657 N N . ALA A 1 84 ? 0.396 5.905 -10.187 1.00 85.25 84 ALA A N 1
ATOM 658 C CA . ALA A 1 84 ? 1.237 7.101 -10.264 1.00 85.25 84 ALA A CA 1
ATOM 659 C C . ALA A 1 84 ? 2.549 6.883 -11.046 1.00 85.25 84 ALA A C 1
ATOM 661 O O . ALA A 1 84 ? 3.170 7.853 -11.475 1.00 85.25 84 ALA A O 1
ATOM 662 N N . PHE A 1 85 ? 2.975 5.629 -11.192 1.00 86.12 85 PHE A N 1
ATOM 663 C CA . PHE A 1 85 ? 4.247 5.209 -11.784 1.00 86.12 85 PHE A CA 1
ATOM 664 C C . PHE A 1 85 ? 4.053 4.316 -13.015 1.00 86.12 85 PHE A C 1
ATOM 666 O O . PHE A 1 85 ? 4.936 4.228 -13.861 1.00 86.12 85 PHE A O 1
ATOM 673 N N . ASP A 1 86 ? 2.886 3.687 -13.141 1.00 87.12 86 ASP A N 1
ATOM 674 C CA . ASP A 1 86 ? 2.580 2.708 -14.171 1.00 87.12 86 ASP A CA 1
ATOM 675 C C . ASP A 1 86 ? 1.242 3.052 -14.838 1.00 87.12 86 ASP A C 1
ATOM 677 O O . ASP A 1 86 ? 0.201 3.084 -14.185 1.00 87.12 86 ASP A O 1
ATOM 681 N N . ASN A 1 87 ? 1.258 3.276 -16.155 1.00 73.75 87 ASN A N 1
ATOM 682 C CA . ASN A 1 87 ? 0.043 3.361 -16.973 1.00 73.75 87 ASN A CA 1
ATOM 683 C C . ASN A 1 87 ? -0.404 1.940 -17.351 1.00 73.75 87 ASN A C 1
ATOM 685 O O . ASN A 1 87 ? -0.171 1.491 -18.476 1.00 73.75 87 ASN A O 1
ATOM 689 N N . LYS A 1 88 ? -0.981 1.219 -16.388 1.00 63.72 88 LYS A N 1
ATOM 690 C CA . LYS A 1 88 ? -1.515 -0.138 -16.558 1.00 63.72 88 LYS A CA 1
ATOM 691 C C . LYS A 1 88 ? -2.983 -0.212 -16.157 1.00 63.72 88 LYS A C 1
ATOM 693 O O . LYS A 1 88 ? -3.382 0.533 -15.234 1.00 63.72 88 LYS A O 1
#

Foldseek 3Di:
DDPVVVVVVVVVVVPLAAEDECCVPQNLNAAPVNQVVVVVCCVVVCVVVSRHVYYHYDPNQWDDADPVRQIWGDCVRYVVTDVVRDPD

pLDDT: mean 86.65, std 14.88, range [50.19, 97.12]

Radius of gyration: 17.72 Å; Cα contacts (8 Å, |Δi|>4): 103; chains: 1; bounding box: 29×43×44 Å

Nearest PDB structures (foldseek):
  3a5v-assembly1_A  TM=9.502E-01  e=1.308E-06  Umbelopsis vinacea
  3lrk-assembly1_A  TM=9.705E-01  e=2.393E-05  Saccharomyces cerevisiae
  3lrm-assembly1_D  TM=9.704E-01  e=6.596E-05  Saccharomyces cerevisiae
  3igu-assembly1_B  TM=9.381E-01  e=7.551E-05  Homo sapiens
  4nzj-assembly1_A  TM=8.996E-01  e=1.699E-04  Bacteroides fragilis NCTC 9343

Solvent-accessible surface area (backbone atoms only — not comparable to full-atom values): 5203 Å² total; per-residue (Å²): 138,55,70,67,60,53,50,53,50,50,59,65,60,72,72,53,78,38,65,49,57,41,50,86,82,41,41,71,73,54,34,49,68,59,55,52,53,49,57,52,46,30,54,75,73,42,41,33,83,74,28,38,76,40,82,42,81,48,72,68,51,66,44,60,59,54,98,88,64,51,58,26,45,24,57,91,46,25,71,73,46,43,77,94,51,27,102,106

Mean predicted aligned error: 7.66 Å